Protein AF-H5SBA9-F1 (afdb_monomer_lite)

pLDDT: mean 84.25, std 11.94, range [50.38, 96.31]

Sequence (98 aa):
MIGGAQGTGVDSSANVFSRAAASYGLYVFGKREYYSNIKGEHSYFSVVISDGKVHSTMDEVHLLATFDSETVVRHAWEVVEGGGIIYDSLAVGEKITS

Organism: NCBI:txid29281

Foldseek 3Di:
DEKDWPPPCQVVVLVVVQVVLVVVVWEKDKDWDDDPDDTGDMTHIDMDTGNDHDDDDDLADQEYEYAAPVSCVVCVVSYDVNGYYHYPPVNPPDDDDD

Radius of gyration: 13.75 Å; chains: 1; bounding box: 33×26×38 Å

InterPro domains:
  IPR002869 Pyruvate-flavodoxin oxidoreductase, central domain [G3DSA:3.40.920.10] (1-97)
  IPR002869 Pyruvate-flavodoxin oxidoreductase, central domain [SSF53323] (2-91)
  IPR019752 Pyruvate/ketoisovalerate oxidoreductase, catalytic domain [PF01558] (1-90)

Secondary structure (DSSP, 8-state):
-EEEETTSSHHHHHHHHHHHHHHTT-EEEEEEEE-S-SSSSEEEEEEEEESS---S--S-EEEEEESSHHHHHHHGGGEEEEEEEE--GGGTT-----

Structure (mmCIF, N/CA/C/O backbone):
data_AF-H5SBA9-F1
#
_entry.id   AF-H5SBA9-F1
#
loop_
_atom_site.group_PDB
_atom_site.id
_atom_site.type_symbol
_atom_site.label_atom_id
_atom_site.label_alt_id
_atom_site.label_comp_id
_atom_site.label_asym_id
_atom_site.label_entity_id
_atom_site.label_seq_id
_atom_site.pdbx_PDB_ins_code
_atom_site.Cartn_x
_atom_site.Cartn_y
_atom_site.Cartn_z
_atom_site.occupancy
_atom_site.B_iso_or_equiv
_atom_site.auth_seq_id
_atom_site.auth_comp_id
_atom_site.auth_asym_id
_atom_site.auth_atom_id
_atom_site.pdbx_PDB_model_num
ATOM 1 N N . MET A 1 1 ? -2.878 -2.567 1.133 1.00 92.06 1 MET A N 1
ATOM 2 C CA . MET A 1 1 ? -1.414 -2.519 0.976 1.00 92.06 1 MET A CA 1
ATOM 3 C C . MET A 1 1 ? -1.079 -1.587 -0.173 1.00 92.06 1 MET A C 1
ATOM 5 O O . MET A 1 1 ? -1.743 -1.650 -1.199 1.00 92.06 1 MET A O 1
ATOM 9 N N . ILE A 1 2 ? -0.094 -0.714 0.015 1.00 94.19 2 ILE A N 1
ATOM 10 C CA . ILE A 1 2 ? 0.468 0.127 -1.042 1.00 94.19 2 ILE A CA 1
ATOM 11 C C . ILE A 1 2 ? 1.894 -0.360 -1.283 1.00 94.19 2 ILE A C 1
ATOM 13 O O . ILE A 1 2 ? 2.672 -0.376 -0.332 1.00 94.19 2 ILE A O 1
ATOM 17 N N . GLY A 1 3 ? 2.230 -0.774 -2.502 1.00 91.81 3 GLY A N 1
ATOM 18 C CA . GLY A 1 3 ? 3.585 -1.208 -2.854 1.00 91.81 3 GLY A CA 1
ATOM 19 C C . GLY A 1 3 ? 4.215 -0.334 -3.927 1.00 91.81 3 GLY A C 1
ATOM 20 O O . GLY A 1 3 ? 3.521 0.405 -4.631 1.00 91.81 3 GLY A O 1
ATOM 21 N N . GLY A 1 4 ? 5.540 -0.375 -3.983 1.00 89.69 4 GLY A N 1
ATOM 22 C CA . GLY A 1 4 ? 6.314 0.309 -4.999 1.00 89.69 4 GLY A CA 1
ATOM 23 C C . GLY A 1 4 ? 7.814 0.342 -4.705 1.00 89.69 4 GLY A C 1
ATOM 24 O O . GLY A 1 4 ? 8.245 0.202 -3.554 1.00 89.69 4 GLY A O 1
ATOM 25 N N . ALA A 1 5 ? 8.626 0.632 -5.719 1.00 85.88 5 ALA A N 1
ATOM 26 C CA . ALA A 1 5 ? 10.047 0.927 -5.530 1.00 85.88 5 ALA A CA 1
ATOM 27 C C . ALA A 1 5 ? 10.276 2.077 -4.523 1.00 85.88 5 ALA A C 1
ATOM 29 O O . ALA A 1 5 ? 9.560 3.088 -4.515 1.00 85.88 5 ALA A O 1
ATOM 30 N N . GLN A 1 6 ? 11.302 1.963 -3.674 1.00 79.19 6 GLN A N 1
ATOM 31 C CA . GLN A 1 6 ? 11.597 2.981 -2.659 1.00 79.19 6 GLN A CA 1
ATOM 32 C C . GLN A 1 6 ? 11.811 4.380 -3.264 1.00 79.19 6 GLN A C 1
ATOM 34 O O . GLN A 1 6 ? 12.655 4.582 -4.139 1.00 79.19 6 GLN A O 1
ATOM 39 N N . GLY A 1 7 ? 11.081 5.371 -2.739 1.00 80.81 7 GLY A N 1
ATOM 40 C CA . GLY A 1 7 ? 11.157 6.773 -3.173 1.00 80.81 7 GLY A CA 1
ATOM 41 C C . GLY A 1 7 ? 10.133 7.187 -4.237 1.00 80.81 7 GLY A C 1
ATOM 42 O O . GLY A 1 7 ? 10.099 8.358 -4.601 1.00 80.81 7 GLY A O 1
ATOM 43 N N . THR A 1 8 ? 9.265 6.277 -4.689 1.00 83.56 8 THR A N 1
ATOM 44 C CA . THR A 1 8 ? 8.198 6.555 -5.679 1.00 83.56 8 THR A CA 1
ATOM 45 C C . THR A 1 8 ? 6.926 7.170 -5.086 1.00 83.56 8 THR A C 1
ATOM 47 O O . THR A 1 8 ? 6.026 7.561 -5.821 1.00 83.56 8 THR A O 1
ATOM 50 N N . GLY A 1 9 ? 6.845 7.300 -3.756 1.00 85.50 9 GLY A N 1
ATOM 51 C CA . GLY A 1 9 ? 5.696 7.900 -3.068 1.00 85.50 9 GLY A CA 1
ATOM 52 C C . GLY A 1 9 ? 4.810 6.925 -2.288 1.00 85.50 9 GLY A C 1
ATOM 53 O O . GLY A 1 9 ? 3.787 7.362 -1.764 1.00 85.50 9 GLY A O 1
ATOM 54 N N . VAL A 1 10 ? 5.210 5.652 -2.143 1.00 88.94 10 VAL A N 1
ATOM 55 C CA . VAL A 1 10 ? 4.519 4.624 -1.329 1.00 88.94 10 VAL A CA 1
ATOM 56 C C . VAL A 1 10 ? 4.089 5.162 0.045 1.00 88.94 10 VAL A C 1
ATOM 58 O O . VAL A 1 10 ? 2.915 5.085 0.407 1.00 88.94 10 VAL A O 1
ATOM 61 N N . ASP A 1 11 ? 5.009 5.793 0.781 1.00 88.75 11 ASP A N 1
ATOM 62 C CA . ASP A 1 11 ? 4.723 6.348 2.111 1.00 88.75 11 ASP A CA 1
ATOM 63 C C . ASP A 1 11 ? 3.744 7.515 2.083 1.00 88.75 11 ASP A C 1
ATOM 65 O O . ASP A 1 11 ? 2.900 7.649 2.970 1.00 88.75 11 ASP A O 1
ATOM 69 N N . SER A 1 12 ? 3.874 8.393 1.091 1.00 91.38 12 SER A N 1
ATOM 70 C CA . SER A 1 12 ? 3.011 9.562 0.955 1.00 91.38 12 SER A CA 1
ATOM 71 C C . SER A 1 12 ?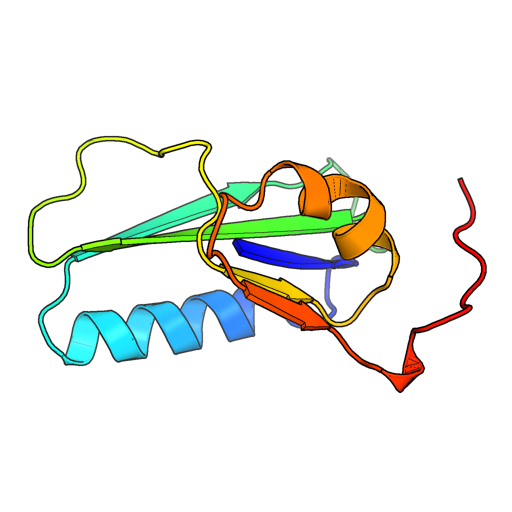 1.572 9.113 0.720 1.00 91.38 12 SER A C 1
ATOM 73 O O . SER A 1 12 ? 0.670 9.557 1.429 1.00 91.38 12 SER A O 1
ATOM 75 N N . SER A 1 13 ? 1.370 8.170 -0.201 1.00 92.00 13 SER A N 1
ATOM 76 C CA . SER A 1 13 ? 0.062 7.584 -0.500 1.00 92.00 13 SER A CA 1
ATOM 77 C C . SER A 1 13 ? -0.535 6.873 0.716 1.00 92.00 13 SER A C 1
ATOM 79 O O . SER A 1 13 ? -1.684 7.135 1.078 1.00 92.00 13 SER A O 1
ATOM 81 N N . ALA A 1 14 ? 0.254 6.040 1.405 1.00 91.69 14 ALA A N 1
ATOM 82 C CA . ALA A 1 14 ? -0.187 5.345 2.613 1.00 91.69 14 ALA A CA 1
ATOM 83 C C . ALA A 1 14 ? -0.598 6.320 3.728 1.00 91.69 14 ALA A C 1
ATOM 85 O O . ALA A 1 14 ? -1.639 6.134 4.363 1.00 91.69 14 ALA A O 1
ATOM 86 N N . ASN A 1 15 ? 0.173 7.389 3.942 1.00 92.12 15 ASN A N 1
ATOM 87 C CA . ASN A 1 15 ? -0.125 8.406 4.950 1.00 92.12 15 ASN A CA 1
ATOM 88 C C . ASN A 1 15 ? -1.371 9.226 4.612 1.00 92.12 15 ASN A C 1
ATOM 90 O O . ASN A 1 15 ? -2.180 9.482 5.502 1.00 92.12 15 ASN A O 1
ATOM 94 N N . VAL A 1 16 ? -1.541 9.647 3.355 1.00 94.25 16 VAL A N 1
ATOM 95 C CA . VAL A 1 16 ? -2.731 10.400 2.923 1.00 94.25 16 VAL A CA 1
ATOM 96 C C . VAL A 1 16 ? -3.988 9.556 3.118 1.00 94.25 16 VAL A C 1
ATOM 98 O O . VAL A 1 16 ? -4.941 10.022 3.740 1.00 94.25 16 VAL A O 1
ATOM 101 N N . PHE A 1 17 ? -3.963 8.298 2.673 1.00 92.25 17 PHE A N 1
ATOM 102 C CA . PHE A 1 17 ? -5.083 7.372 2.835 1.00 92.25 17 PHE A CA 1
ATOM 103 C C . PHE A 1 17 ? -5.407 7.108 4.314 1.00 92.25 17 PHE A C 1
ATOM 105 O O . PHE A 1 17 ? -6.554 7.243 4.740 1.00 92.25 17 PHE A O 1
ATOM 112 N N . SER A 1 18 ? -4.379 6.833 5.122 1.00 92.75 18 SER A N 1
ATOM 113 C CA . SER A 1 18 ? -4.504 6.627 6.571 1.00 92.75 18 SER A CA 1
ATOM 114 C C . SER A 1 18 ? -5.107 7.841 7.280 1.00 92.75 18 SER A C 1
ATOM 116 O O . SER A 1 18 ? -6.002 7.704 8.110 1.00 92.75 18 SER A O 1
ATOM 118 N N . ARG A 1 19 ? -4.643 9.051 6.947 1.00 93.62 19 ARG A N 1
ATOM 119 C CA . ARG A 1 19 ? -5.150 10.296 7.545 1.00 93.62 19 ARG A CA 1
ATOM 120 C C . ARG A 1 19 ? -6.597 10.565 7.163 1.00 93.62 19 ARG A C 1
ATOM 122 O O . ARG A 1 19 ? -7.361 10.996 8.021 1.00 93.62 19 ARG A O 1
ATOM 129 N N . ALA A 1 20 ? -6.972 10.296 5.913 1.00 95.12 20 ALA A N 1
ATOM 130 C CA . ALA A 1 20 ? -8.357 10.409 5.480 1.00 95.12 20 ALA A CA 1
ATOM 131 C C . ALA A 1 20 ? -9.248 9.473 6.311 1.00 95.12 20 ALA A C 1
ATOM 133 O O . ALA A 1 20 ? -10.188 9.944 6.942 1.00 95.12 20 ALA A O 1
ATOM 134 N N . ALA A 1 21 ? -8.897 8.191 6.424 1.00 92.44 21 ALA A N 1
ATOM 135 C CA . ALA A 1 21 ? -9.652 7.228 7.228 1.00 92.44 21 ALA A CA 1
ATOM 136 C C . ALA A 1 21 ? -9.771 7.643 8.706 1.00 92.44 21 ALA A C 1
ATOM 138 O O . ALA A 1 21 ? -10.870 7.662 9.261 1.00 92.44 21 ALA A O 1
ATOM 139 N N . ALA A 1 22 ? -8.661 8.064 9.319 1.00 92.56 22 ALA A N 1
ATOM 140 C CA . ALA A 1 22 ? -8.653 8.555 10.695 1.00 92.56 22 ALA A CA 1
ATOM 141 C C . ALA A 1 22 ? -9.538 9.802 10.883 1.00 92.56 22 ALA A C 1
ATOM 143 O O . ALA A 1 22 ? -10.200 9.939 11.910 1.00 92.56 22 ALA A O 1
ATOM 144 N N . SER A 1 23 ? -9.605 10.695 9.886 1.00 95.62 23 SER A N 1
ATOM 145 C CA . SER A 1 23 ? -10.467 11.885 9.943 1.00 95.62 23 SER A CA 1
ATOM 146 C C . SER A 1 23 ? -11.966 11.557 9.948 1.00 95.62 23 SER A C 1
ATOM 148 O O . SER A 1 23 ? -12.755 12.352 10.453 1.00 95.62 23 SER A O 1
ATOM 150 N N . TYR A 1 24 ? -12.350 10.368 9.470 1.00 94.25 24 TYR A N 1
ATOM 151 C CA . TYR A 1 24 ? -13.715 9.835 9.552 1.00 94.25 24 TYR A CA 1
ATOM 152 C C . TYR A 1 24 ? -13.973 9.005 10.824 1.00 94.25 24 TYR A C 1
ATOM 154 O O . TYR A 1 24 ? -15.012 8.361 10.935 1.00 94.25 24 TYR A O 1
ATOM 162 N N . GLY A 1 25 ? -13.056 9.027 11.800 1.00 92.50 25 GLY A N 1
ATOM 163 C CA . GLY A 1 25 ? -13.219 8.349 13.090 1.00 92.50 25 GLY A CA 1
ATOM 164 C C . GLY A 1 25 ? -12.827 6.870 13.098 1.00 92.50 25 GLY A C 1
ATOM 165 O O . GLY A 1 25 ? -13.119 6.180 14.072 1.00 92.50 25 GLY A O 1
ATOM 166 N N . LEU A 1 26 ? -12.165 6.380 12.045 1.00 93.31 26 LEU A N 1
ATOM 167 C CA . LEU A 1 26 ? -11.687 4.999 11.970 1.00 93.31 26 LEU A CA 1
ATOM 168 C C . LEU A 1 26 ? -10.331 4.837 12.670 1.00 93.31 26 LEU A C 1
ATOM 170 O O . LEU A 1 26 ? -9.493 5.741 12.688 1.00 93.31 26 LEU A O 1
ATOM 174 N N . TYR A 1 27 ? -10.091 3.647 13.207 1.00 90.19 27 TYR A N 1
ATOM 175 C CA . TYR A 1 27 ? -8.802 3.244 13.749 1.00 90.19 27 TYR A CA 1
ATOM 176 C C . TYR A 1 27 ? -7.879 2.822 12.617 1.00 90.19 27 TYR A C 1
ATOM 178 O O . TYR A 1 27 ? -8.264 2.040 11.748 1.00 90.19 27 TYR A O 1
ATOM 186 N N . VAL A 1 28 ? -6.641 3.315 12.653 1.00 90.56 28 VAL A N 1
ATOM 187 C CA . VAL A 1 28 ? -5.643 3.031 11.625 1.00 90.56 28 VAL A CA 1
ATOM 188 C C . VAL A 1 28 ? -4.379 2.473 12.257 1.00 90.56 28 VAL A C 1
ATOM 190 O O . VAL A 1 28 ? -3.834 3.058 13.194 1.00 90.56 28 VAL A O 1
ATOM 193 N N . PHE A 1 29 ? -3.897 1.356 11.720 1.00 88.69 29 PHE A N 1
ATOM 194 C CA . PHE A 1 29 ? -2.611 0.769 12.073 1.00 88.69 29 PHE A CA 1
ATOM 195 C C . PHE A 1 29 ? -1.764 0.585 10.816 1.00 88.69 29 PHE A C 1
ATOM 197 O O . PHE A 1 29 ? -2.215 -0.002 9.834 1.00 88.69 29 PHE A O 1
ATOM 204 N N . GLY A 1 30 ? -0.534 1.090 10.847 1.00 87.12 30 GLY A N 1
ATOM 205 C CA . GLY A 1 30 ? 0.385 1.057 9.717 1.00 87.12 30 GLY A CA 1
ATOM 206 C C . GLY A 1 30 ? 1.622 0.212 10.001 1.00 87.12 30 GLY A C 1
ATOM 207 O O . GLY A 1 30 ? 2.302 0.444 10.998 1.00 87.12 30 GLY A O 1
ATOM 208 N N . LYS A 1 31 ? 1.944 -0.720 9.102 1.00 86.00 31 LYS A N 1
ATOM 209 C CA . LYS A 1 31 ? 3.186 -1.497 9.098 1.00 86.00 31 LYS A CA 1
ATOM 210 C C . LYS A 1 31 ? 3.967 -1.206 7.820 1.00 86.00 31 LYS A C 1
ATOM 212 O O . LYS A 1 31 ? 3.454 -1.345 6.712 1.00 86.00 31 LYS A O 1
ATOM 217 N N . ARG A 1 32 ? 5.214 -0.791 8.004 1.00 84.62 32 ARG A N 1
ATOM 218 C CA . ARG A 1 32 ? 6.131 -0.334 6.961 1.00 84.62 32 ARG A CA 1
ATOM 219 C C . ARG A 1 32 ? 7.203 -1.421 6.792 1.00 84.62 32 ARG A C 1
ATOM 221 O O . ARG A 1 32 ? 7.880 -1.711 7.772 1.00 84.62 32 ARG A O 1
ATOM 228 N N . GLU A 1 33 ? 7.368 -1.992 5.601 1.00 80.00 33 GLU A N 1
ATOM 229 C CA . GLU A 1 33 ? 8.363 -3.047 5.337 1.00 80.00 33 GLU A CA 1
ATOM 230 C C . GLU A 1 33 ? 9.379 -2.591 4.278 1.00 80.00 33 GLU A C 1
ATOM 232 O O . GLU A 1 33 ? 9.011 -2.129 3.194 1.00 80.00 33 GLU A O 1
ATOM 237 N N . TYR A 1 34 ? 10.669 -2.691 4.625 1.00 72.44 34 TYR A N 1
ATOM 238 C CA . TYR A 1 34 ? 11.807 -2.227 3.819 1.00 72.44 34 TYR A CA 1
ATOM 239 C C . TYR A 1 34 ? 12.852 -3.319 3.720 1.00 72.44 34 TYR A C 1
ATOM 241 O O . TYR A 1 34 ? 13.309 -3.834 4.740 1.00 72.44 34 TYR A O 1
ATOM 249 N N . TYR A 1 35 ? 13.335 -3.573 2.509 1.00 62.06 35 TYR A N 1
ATOM 250 C CA . TYR A 1 35 ? 14.644 -4.190 2.343 1.00 62.06 35 TYR A CA 1
ATOM 251 C C . TYR A 1 35 ? 15.739 -3.160 2.656 1.00 62.06 35 TYR A C 1
ATOM 253 O O . TYR A 1 35 ? 15.590 -1.971 2.362 1.00 62.06 35 TYR A O 1
ATOM 261 N N . SER A 1 36 ? 16.828 -3.615 3.284 1.00 50.50 36 SER A N 1
ATOM 262 C CA . SER A 1 36 ? 17.949 -2.784 3.749 1.00 50.50 36 SER A CA 1
ATOM 263 C C . SER A 1 36 ? 18.786 -2.233 2.583 1.00 50.50 36 SER A C 1
ATOM 265 O O . SER A 1 36 ? 19.929 -2.638 2.406 1.00 50.50 36 SER A O 1
ATOM 267 N N . ASN A 1 37 ? 18.228 -1.305 1.804 1.00 52.84 37 ASN A N 1
ATOM 268 C CA . ASN A 1 37 ? 18.889 -0.590 0.712 1.00 52.84 37 ASN A CA 1
ATOM 269 C C . ASN A 1 37 ? 18.414 0.873 0.651 1.00 52.84 37 ASN A C 1
ATOM 271 O O . ASN A 1 37 ? 17.384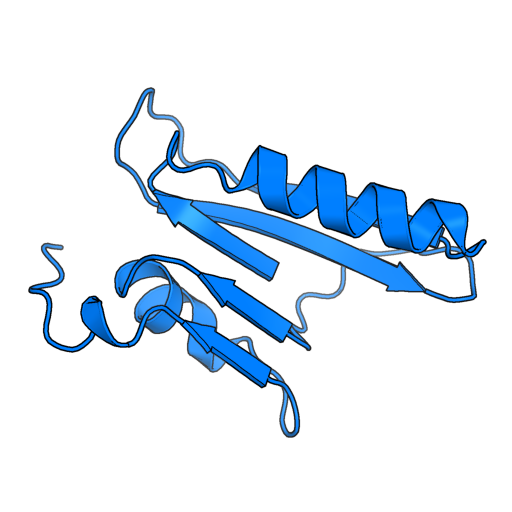 1.220 1.215 1.00 52.84 37 ASN A O 1
ATOM 275 N N . ILE A 1 38 ? 19.204 1.748 0.012 1.00 54.38 38 ILE A N 1
ATOM 276 C CA . ILE A 1 38 ? 18.987 3.209 0.028 1.00 54.38 38 ILE A CA 1
ATOM 277 C C . ILE A 1 38 ? 17.979 3.669 -1.049 1.00 54.38 38 ILE A C 1
ATOM 279 O O . ILE A 1 38 ? 17.273 4.650 -0.818 1.00 54.38 38 ILE A O 1
ATOM 283 N N . LYS A 1 39 ? 17.911 3.003 -2.217 1.00 54.59 39 LYS A N 1
ATOM 284 C CA . LYS A 1 39 ? 16.972 3.281 -3.330 1.00 54.59 39 LYS A CA 1
ATOM 285 C C . LYS A 1 39 ? 16.796 2.052 -4.233 1.00 54.59 39 LYS A C 1
ATOM 287 O O . LYS A 1 39 ? 17.742 1.288 -4.391 1.00 54.59 39 LYS A O 1
ATOM 292 N N . GLY A 1 40 ? 15.637 1.939 -4.887 1.00 60.09 40 GLY A N 1
ATOM 293 C CA . GLY A 1 40 ? 15.413 1.068 -6.053 1.00 60.09 40 GLY A CA 1
ATOM 294 C C . GLY A 1 40 ? 14.753 -0.279 -5.765 1.00 60.09 40 GLY A C 1
ATOM 295 O O . GLY A 1 40 ? 13.974 -0.736 -6.587 1.00 60.09 40 GLY A O 1
ATOM 296 N N . GLU A 1 41 ? 14.997 -0.870 -4.597 1.00 73.44 41 GLU A N 1
ATOM 297 C CA . GLU A 1 41 ? 14.354 -2.131 -4.213 1.00 73.44 41 GLU A CA 1
ATOM 298 C C . GLU A 1 41 ? 12.874 -1.940 -3.858 1.00 73.44 41 GLU A C 1
ATOM 300 O O . GLU A 1 41 ? 12.455 -0.870 -3.392 1.00 73.44 41 GLU A O 1
ATOM 305 N N . HIS A 1 42 ? 12.103 -3.008 -4.052 1.00 84.12 42 HIS A N 1
ATOM 306 C CA . HIS A 1 42 ? 10.686 -3.089 -3.716 1.00 84.12 42 HIS A CA 1
ATOM 307 C C . HIS A 1 42 ? 10.430 -2.740 -2.241 1.00 84.12 42 HIS A C 1
ATOM 309 O O . HIS A 1 42 ? 11.149 -3.169 -1.338 1.00 84.12 42 HIS A O 1
ATOM 315 N N . SER A 1 43 ? 9.391 -1.956 -1.972 1.00 87.62 43 SER A N 1
ATOM 316 C CA . SER A 1 43 ? 8.934 -1.641 -0.617 1.00 87.62 43 SER A CA 1
ATOM 317 C C . SER A 1 43 ? 7.419 -1.634 -0.561 1.00 87.62 43 SER A C 1
ATOM 319 O O . SER A 1 43 ? 6.750 -1.369 -1.559 1.00 87.62 43 SER A O 1
ATOM 321 N N . TYR A 1 44 ? 6.861 -1.907 0.613 1.00 89.31 44 TYR A N 1
ATOM 322 C CA . TYR A 1 44 ? 5.419 -1.851 0.783 1.00 89.31 44 TYR A CA 1
ATOM 323 C C . TYR A 1 44 ? 5.020 -1.321 2.154 1.00 89.31 44 TYR A C 1
ATOM 325 O O . TYR A 1 44 ? 5.742 -1.390 3.153 1.00 89.31 44 TYR A O 1
ATOM 333 N N . PHE A 1 45 ? 3.824 -0.751 2.176 1.00 91.00 45 PHE A N 1
ATOM 334 C CA . PHE A 1 45 ? 3.183 -0.203 3.350 1.00 91.00 45 PHE A CA 1
ATOM 335 C C . PHE A 1 45 ? 1.806 -0.851 3.491 1.00 91.00 45 PHE A C 1
ATOM 337 O O . PHE A 1 45 ? 0.882 -0.621 2.703 1.00 91.00 45 PHE A O 1
ATOM 344 N N . SER A 1 46 ? 1.655 -1.658 4.535 1.00 90.88 46 SER A N 1
ATOM 345 C CA . SER A 1 46 ? 0.379 -2.249 4.920 1.00 90.88 46 SER A CA 1
ATOM 346 C C . SER A 1 46 ? -0.343 -1.335 5.899 1.00 90.88 46 SER A C 1
ATOM 348 O O . SER A 1 46 ? 0.199 -0.951 6.933 1.00 90.88 46 SER A O 1
ATOM 350 N N . VAL A 1 47 ? -1.578 -0.974 5.563 1.00 91.06 47 VAL A N 1
ATOM 351 C CA . VAL A 1 47 ? -2.455 -0.151 6.398 1.00 91.06 47 VAL A CA 1
ATOM 352 C C . VAL A 1 47 ? -3.711 -0.959 6.682 1.00 91.06 47 VAL A C 1
ATOM 354 O O . VAL A 1 47 ? -4.371 -1.410 5.747 1.00 91.06 47 VAL A O 1
A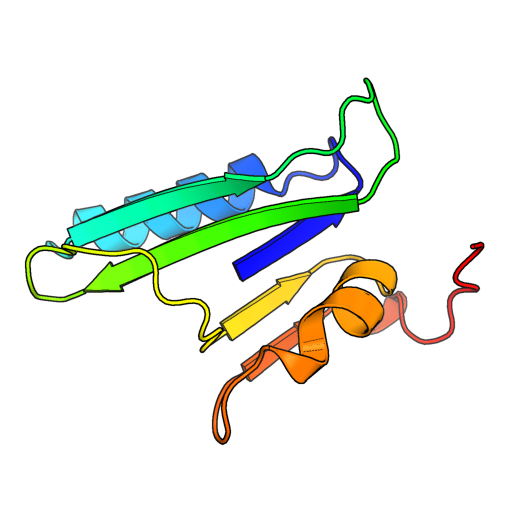TOM 357 N N . VAL A 1 48 ? -4.029 -1.126 7.962 1.00 90.12 48 VAL A N 1
ATOM 358 C CA . VAL A 1 48 ? -5.281 -1.712 8.441 1.00 90.12 48 VAL A CA 1
ATOM 359 C C . VAL A 1 48 ? -6.173 -0.580 8.928 1.00 90.12 48 VAL A C 1
ATOM 361 O O . VAL A 1 48 ? -5.733 0.258 9.717 1.00 90.12 48 VAL A O 1
ATOM 364 N N . ILE A 1 49 ? -7.416 -0.562 8.451 1.00 90.44 49 ILE A N 1
ATOM 365 C CA . ILE A 1 49 ? -8.449 0.395 8.845 1.00 90.44 49 ILE A CA 1
ATOM 366 C C . ILE A 1 49 ? -9.610 -0.396 9.442 1.00 90.44 49 ILE A C 1
ATOM 368 O O . ILE A 1 49 ? -10.049 -1.376 8.844 1.00 90.44 49 ILE A O 1
ATOM 372 N N . SER A 1 50 ? -10.105 0.023 10.602 1.00 88.50 50 SER A N 1
ATOM 373 C CA . SER A 1 50 ? -11.234 -0.619 11.277 1.00 88.50 50 SER A CA 1
ATOM 374 C C . SER A 1 50 ? -12.106 0.412 11.992 1.00 88.50 50 SER A C 1
ATOM 376 O O . SER A 1 50 ? -11.643 1.475 12.400 1.00 88.50 50 SER A O 1
ATOM 378 N N . ASP A 1 51 ? -13.385 0.093 12.138 1.00 89.12 51 ASP A N 1
ATOM 379 C CA . ASP A 1 51 ? -14.345 0.775 13.008 1.00 89.12 51 ASP A CA 1
ATOM 380 C C . ASP A 1 51 ? -14.082 0.517 14.507 1.00 89.12 51 ASP A C 1
ATOM 382 O O . ASP A 1 51 ? -14.551 1.270 15.360 1.00 89.12 51 ASP A O 1
ATOM 386 N N . GLY A 1 52 ? -13.286 -0.506 14.832 1.00 85.81 52 GLY A N 1
ATOM 387 C CA . GLY A 1 52 ? -12.838 -0.854 16.176 1.00 85.81 52 GLY A CA 1
ATOM 388 C C . GLY A 1 52 ? -11.317 -0.805 16.344 1.00 85.81 52 GLY A C 1
ATOM 389 O O . GLY A 1 52 ? -10.549 -0.614 15.402 1.00 85.81 52 GLY A O 1
ATOM 390 N N . LYS A 1 53 ? -10.848 -0.984 17.583 1.00 76.25 53 LYS A N 1
ATOM 391 C CA . LYS A 1 53 ? -9.413 -0.952 17.887 1.00 76.25 53 LYS A CA 1
ATOM 392 C C . LYS A 1 53 ? -8.702 -2.130 17.210 1.00 76.25 53 LYS A C 1
ATOM 394 O O . LYS A 1 53 ? -9.026 -3.288 17.459 1.00 76.25 53 LYS A O 1
ATOM 399 N N . VAL A 1 54 ? -7.701 -1.830 16.387 1.00 70.69 54 VAL A N 1
ATOM 400 C CA . VAL A 1 54 ? -6.881 -2.844 15.710 1.00 70.69 54 VAL A CA 1
ATOM 401 C C . VAL A 1 54 ? -5.888 -3.444 16.711 1.00 70.69 54 VAL A C 1
ATOM 403 O O . VAL A 1 54 ? -5.082 -2.719 17.296 1.00 70.69 54 VAL A O 1
ATOM 406 N N . HIS A 1 55 ? -5.955 -4.762 16.928 1.00 68.00 55 HIS A N 1
ATOM 407 C CA . HIS A 1 55 ? -5.117 -5.488 17.896 1.00 68.00 55 HIS A CA 1
ATOM 408 C C . HIS A 1 55 ? -3.999 -6.330 17.258 1.00 68.00 55 HIS A C 1
ATOM 410 O O . HIS A 1 55 ? -3.101 -6.777 17.969 1.00 68.00 55 HIS A O 1
ATOM 416 N N . SER A 1 56 ? -4.024 -6.529 15.939 1.00 61.56 56 SER A N 1
ATOM 417 C CA . SER A 1 56 ? -3.006 -7.280 15.201 1.00 61.56 56 SER A CA 1
ATOM 418 C C . SER A 1 56 ? -2.897 -6.801 13.754 1.00 61.56 56 SER A C 1
ATOM 420 O O . SER A 1 56 ? -3.830 -6.224 13.193 1.00 61.56 56 SER A O 1
ATOM 422 N N . THR A 1 57 ? -1.743 -7.051 13.142 1.00 62.00 57 THR A N 1
ATOM 423 C CA . THR A 1 57 ? -1.585 -7.006 11.688 1.00 62.00 57 THR A CA 1
ATOM 424 C C . THR A 1 57 ? -2.135 -8.305 11.116 1.00 62.00 57 THR A C 1
ATOM 426 O O . THR A 1 57 ? -1.634 -9.369 11.471 1.00 62.00 57 THR A O 1
ATOM 429 N N . MET A 1 58 ? -3.174 -8.228 10.286 1.00 64.75 58 MET A N 1
ATOM 430 C CA . MET A 1 58 ? -3.582 -9.361 9.454 1.00 64.75 58 MET A CA 1
ATOM 431 C C . MET A 1 58 ? -2.675 -9.422 8.226 1.00 64.75 58 MET A C 1
ATOM 433 O O . MET A 1 58 ? -2.344 -8.378 7.661 1.00 64.75 58 MET A O 1
ATOM 437 N N . ASP A 1 59 ? -2.305 -10.635 7.823 1.00 68.44 59 ASP A N 1
ATOM 438 C CA . ASP A 1 59 ? -1.567 -10.881 6.577 1.00 68.44 59 ASP A CA 1
AT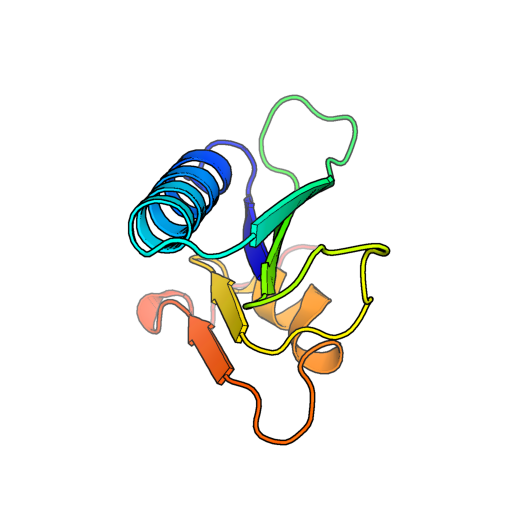OM 439 C C . ASP A 1 59 ? -2.478 -10.753 5.337 1.00 68.44 59 ASP A C 1
ATOM 441 O O . ASP A 1 59 ? -2.005 -10.677 4.210 1.00 68.44 59 ASP A O 1
ATOM 445 N N . GLU A 1 60 ? -3.796 -10.684 5.538 1.00 82.69 60 GLU A N 1
ATOM 446 C CA . GLU A 1 60 ? -4.794 -10.584 4.474 1.00 82.69 60 GLU A CA 1
ATOM 447 C C . GLU A 1 60 ? -4.838 -9.194 3.821 1.00 82.69 60 GLU A C 1
ATOM 449 O O . GLU A 1 60 ? -5.119 -8.173 4.466 1.00 82.69 60 GLU A O 1
ATOM 454 N N . VAL A 1 61 ? -4.650 -9.146 2.498 1.00 91.69 61 VAL A N 1
ATOM 455 C CA . VAL A 1 61 ? -4.755 -7.909 1.718 1.00 91.69 61 VAL A CA 1
ATOM 456 C C . VAL A 1 61 ? -6.140 -7.801 1.082 1.00 91.69 61 VAL A C 1
ATOM 458 O O . VAL A 1 61 ? -6.489 -8.520 0.158 1.00 91.69 61 VAL A O 1
ATOM 461 N N . HIS A 1 62 ? -6.938 -6.835 1.534 1.00 93.81 62 HIS A N 1
ATOM 462 C CA . HIS A 1 62 ? -8.259 -6.559 0.947 1.00 93.81 62 HIS A CA 1
ATOM 463 C C . HIS A 1 62 ? -8.184 -5.650 -0.290 1.00 93.81 62 HIS A C 1
ATOM 465 O O . HIS A 1 62 ? -9.033 -5.699 -1.178 1.00 93.81 62 HIS A O 1
ATOM 471 N N . LEU A 1 63 ? -7.157 -4.800 -0.344 1.00 94.56 63 LEU A N 1
ATOM 472 C CA . LEU A 1 63 ? -6.892 -3.890 -1.452 1.00 94.56 63 LEU A CA 1
ATOM 473 C C . LEU A 1 63 ? -5.382 -3.744 -1.633 1.00 94.56 63 LEU A C 1
ATOM 475 O O . LEU A 1 63 ? -4.702 -3.289 -0.708 1.00 94.56 63 LEU A O 1
ATOM 479 N N . LEU A 1 64 ? -4.866 -4.097 -2.806 1.00 94.69 64 LEU A N 1
ATOM 480 C CA . LEU A 1 64 ? -3.487 -3.842 -3.223 1.00 94.69 64 LEU A CA 1
ATOM 481 C C . LEU A 1 64 ? -3.469 -2.654 -4.186 1.00 94.69 64 LEU A C 1
ATOM 483 O O . LEU A 1 64 ? -4.194 -2.660 -5.173 1.00 94.69 64 LEU A O 1
ATOM 487 N N . ALA A 1 65 ? -2.653 -1.641 -3.913 1.00 94.62 65 ALA A N 1
ATOM 488 C CA . ALA A 1 65 ? -2.464 -0.491 -4.792 1.00 94.62 65 ALA A CA 1
ATOM 489 C C . ALA A 1 65 ? -0.979 -0.326 -5.131 1.00 94.62 65 ALA A C 1
ATOM 491 O O . ALA A 1 65 ? -0.141 -0.323 -4.228 1.00 94.62 65 ALA A O 1
ATOM 492 N N . THR A 1 66 ? -0.647 -0.185 -6.410 1.00 91.88 66 THR A N 1
ATOM 493 C CA . THR A 1 66 ? 0.743 -0.031 -6.855 1.00 91.88 66 THR A CA 1
ATOM 494 C C . THR A 1 66 ? 0.870 0.756 -8.155 1.00 91.88 66 THR A C 1
ATOM 496 O O . THR A 1 66 ? -0.066 0.827 -8.951 1.00 91.88 66 THR A O 1
ATOM 499 N N . PHE A 1 67 ? 2.052 1.334 -8.356 1.00 85.06 67 PHE A N 1
ATOM 500 C CA . PHE A 1 67 ? 2.473 1.981 -9.596 1.00 85.06 67 PHE A CA 1
ATOM 501 C C . PHE A 1 67 ? 3.497 1.150 -10.382 1.00 85.06 67 PHE A C 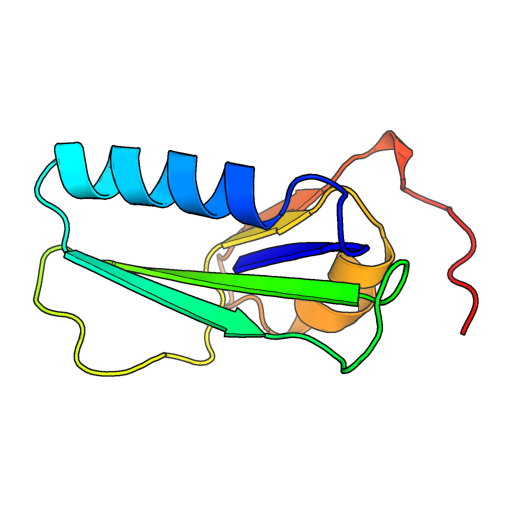1
ATOM 503 O O . PHE A 1 67 ? 3.912 1.583 -11.450 1.00 85.06 67 PHE A O 1
ATOM 510 N N . ASP A 1 68 ? 3.907 -0.019 -9.879 1.00 85.50 68 ASP A N 1
ATOM 511 C CA . ASP A 1 68 ? 4.831 -0.914 -10.575 1.00 85.50 68 ASP A CA 1
ATOM 512 C C . ASP A 1 68 ? 4.290 -2.342 -10.710 1.00 85.50 68 ASP A C 1
ATOM 514 O O . ASP A 1 68 ? 3.471 -2.831 -9.924 1.00 85.50 68 ASP A O 1
ATOM 518 N N . SER A 1 69 ? 4.772 -3.019 -11.750 1.00 87.25 69 SER A N 1
ATOM 519 C CA . SER A 1 69 ? 4.416 -4.409 -12.041 1.00 87.25 69 SER A CA 1
ATOM 520 C C . SER A 1 69 ? 5.043 -5.401 -11.059 1.00 87.25 69 SER A C 1
ATOM 522 O O . SER A 1 69 ? 4.492 -6.479 -10.829 1.00 87.25 69 SER A O 1
ATOM 524 N N . GLU A 1 70 ? 6.171 -5.042 -10.445 1.00 86.88 70 GLU A N 1
ATOM 525 C CA . GLU A 1 70 ? 6.874 -5.883 -9.477 1.00 86.88 70 GLU A CA 1
ATOM 526 C C . GLU A 1 70 ? 6.018 -6.167 -8.238 1.00 86.88 70 GLU A C 1
ATOM 528 O O . GLU A 1 70 ? 5.897 -7.320 -7.817 1.00 86.88 70 GLU A O 1
ATOM 533 N N . THR A 1 71 ? 5.346 -5.150 -7.700 1.00 90.31 71 THR A N 1
ATOM 534 C CA . THR A 1 71 ? 4.429 -5.295 -6.568 1.00 90.31 71 THR A CA 1
ATOM 535 C C . THR A 1 71 ? 3.294 -6.258 -6.891 1.00 90.31 71 THR A C 1
ATOM 537 O O . THR A 1 71 ? 2.943 -7.087 -6.052 1.00 90.31 71 THR A O 1
ATOM 540 N N . VAL A 1 72 ? 2.713 -6.163 -8.094 1.00 90.62 72 VAL A N 1
ATOM 541 C CA . VAL A 1 72 ? 1.625 -7.058 -8.513 1.00 90.62 72 VAL A CA 1
ATOM 542 C C . VAL A 1 72 ? 2.124 -8.499 -8.512 1.00 90.62 72 VAL A C 1
ATOM 544 O O . VAL A 1 72 ? 1.495 -9.363 -7.911 1.00 90.62 72 VAL A O 1
ATOM 547 N N . VAL A 1 73 ? 3.285 -8.764 -9.110 1.00 89.75 73 VAL A N 1
ATOM 548 C CA . VAL A 1 73 ? 3.848 -10.121 -9.156 1.00 89.75 73 VAL A CA 1
ATOM 549 C C . VAL A 1 73 ? 4.202 -10.648 -7.765 1.00 89.75 73 VAL A C 1
ATOM 551 O O . VAL A 1 73 ? 3.971 -11.824 -7.485 1.00 89.75 73 VAL A O 1
ATOM 554 N N . ARG A 1 74 ? 4.720 -9.793 -6.878 1.00 88.75 74 ARG A N 1
ATOM 555 C CA . ARG A 1 74 ? 5.129 -10.185 -5.524 1.00 88.75 74 ARG A CA 1
ATOM 556 C C . ARG A 1 74 ? 3.966 -10.398 -4.561 1.00 88.75 74 ARG A C 1
ATOM 558 O O . ARG A 1 74 ? 4.114 -11.256 -3.704 1.00 88.75 74 ARG A O 1
ATOM 565 N N . HIS A 1 75 ? 2.860 -9.661 -4.695 1.00 91.75 75 HIS A N 1
ATOM 566 C CA . HIS A 1 75 ? 1.818 -9.582 -3.658 1.00 91.75 75 HIS A CA 1
ATOM 567 C C . HIS A 1 75 ? 0.388 -9.868 -4.139 1.00 91.75 75 HIS A C 1
ATOM 569 O O . HIS A 1 75 ? -0.516 -9.939 -3.311 1.00 91.75 75 HIS A O 1
ATOM 575 N N . ALA A 1 76 ? 0.123 -10.047 -5.441 1.00 91.75 76 ALA A N 1
ATOM 576 C CA . ALA A 1 76 ? -1.249 -10.294 -5.915 1.00 91.75 76 ALA A CA 1
ATOM 577 C C . ALA A 1 76 ? -1.889 -11.548 -5.294 1.00 91.75 76 ALA A C 1
ATOM 579 O O . ALA A 1 76 ? -3.103 -11.595 -5.134 1.00 91.75 76 ALA A O 1
ATOM 580 N N . TRP A 1 77 ? -1.083 -12.544 -4.921 1.00 91.56 77 TRP A N 1
ATOM 581 C CA . TRP A 1 77 ? -1.546 -13.775 -4.275 1.00 91.56 77 TRP A CA 1
ATOM 582 C C . TRP A 1 77 ? -1.894 -13.600 -2.786 1.00 91.56 77 TRP A C 1
ATOM 584 O O . TRP A 1 77 ? -2.537 -14.475 -2.217 1.00 91.56 77 TRP A O 1
ATOM 594 N N . GLU A 1 78 ? -1.505 -12.485 -2.160 1.00 92.00 78 GLU A N 1
ATOM 595 C CA . GLU A 1 78 ? -1.899 -12.124 -0.787 1.00 92.00 78 GLU A CA 1
ATOM 596 C C . GLU A 1 78 ? -3.274 -11.438 -0.748 1.00 92.00 78 GLU A C 1
ATOM 598 O O . GLU A 1 78 ? -3.826 -11.192 0.329 1.00 92.00 78 GLU A O 1
ATOM 603 N N . VAL A 1 79 ? -3.830 -11.106 -1.921 1.00 94.31 79 VAL A N 1
ATOM 604 C CA . VAL A 1 79 ? -5.142 -10.473 -2.034 1.00 94.31 79 VAL A CA 1
ATOM 605 C C . VAL A 1 79 ? -6.235 -11.515 -1.837 1.00 94.31 79 VAL A C 1
ATOM 607 O O . VAL A 1 79 ? -6.290 -12.517 -2.548 1.00 94.31 79 VAL A O 1
ATOM 610 N N . VAL A 1 80 ? -7.112 -11.270 -0.865 1.00 94.12 80 VAL A N 1
ATOM 611 C CA . VAL A 1 80 ? -8.215 -12.181 -0.528 1.00 94.12 80 VAL A CA 1
ATOM 612 C C . VAL A 1 80 ? -9.230 -12.294 -1.667 1.00 94.12 80 VAL A C 1
ATOM 614 O O . VAL A 1 80 ? -9.358 -11.402 -2.509 1.00 94.12 80 VAL A O 1
ATOM 617 N N . GLU A 1 81 ? -10.010 -13.376 -1.670 1.00 93.50 81 GLU A N 1
ATOM 618 C CA . GLU A 1 81 ? -11.145 -13.513 -2.584 1.00 93.50 81 GLU A CA 1
ATOM 619 C C . GLU A 1 81 ? -12.133 -12.346 -2.399 1.00 93.50 81 GLU A C 1
ATOM 621 O O . GLU A 1 81 ? -12.498 -11.986 -1.281 1.00 93.50 81 GLU A O 1
ATOM 626 N N . GLY A 1 82 ? -12.544 -11.718 -3.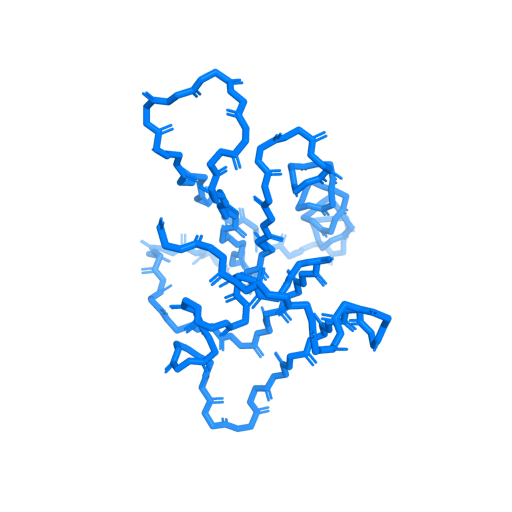505 1.00 94.88 82 GLY A N 1
ATOM 627 C CA . GLY A 1 82 ? -13.373 -10.506 -3.483 1.00 94.88 82 GLY A CA 1
ATOM 628 C C . GLY A 1 82 ? -12.612 -9.206 -3.180 1.00 94.88 82 GLY A C 1
ATOM 629 O O . GLY A 1 82 ? -13.218 -8.134 -3.205 1.00 94.88 82 GLY A O 1
ATOM 630 N N . GLY A 1 83 ? -11.302 -9.278 -2.929 1.00 94.56 83 GLY A N 1
ATOM 631 C CA . GLY A 1 83 ? -10.419 -8.123 -2.805 1.00 94.56 83 GLY A CA 1
ATOM 632 C C . GLY A 1 83 ? -10.137 -7.425 -4.141 1.00 94.56 83 GLY A C 1
ATOM 633 O O . GLY A 1 83 ? -10.471 -7.915 -5.222 1.00 94.56 83 GLY A O 1
ATOM 634 N N . GLY A 1 84 ? -9.516 -6.247 -4.064 1.00 96.31 84 GLY A N 1
ATOM 635 C CA . GLY A 1 84 ? -9.206 -5.412 -5.227 1.00 96.31 84 GLY A CA 1
ATOM 636 C C . GLY A 1 84 ? -7.710 -5.243 -5.481 1.00 96.31 84 GLY A C 1
ATOM 637 O O . GLY A 1 84 ? -6.918 -5.145 -4.545 1.00 96.31 84 GLY A O 1
ATOM 638 N N . ILE A 1 85 ? -7.332 -5.121 -6.756 1.00 95.44 85 ILE A N 1
ATOM 639 C CA . ILE A 1 85 ? -5.993 -4.688 -7.176 1.00 95.44 85 ILE A CA 1
ATOM 640 C C . ILE A 1 85 ? -6.136 -3.434 -8.036 1.00 95.44 85 ILE A C 1
ATOM 642 O O . ILE A 1 85 ? -6.810 -3.449 -9.064 1.00 95.44 85 ILE A O 1
ATOM 646 N N . ILE A 1 86 ? -5.485 -2.354 -7.614 1.00 94.44 86 ILE A N 1
ATOM 647 C CA . ILE A 1 86 ? -5.321 -1.114 -8.368 1.00 94.44 86 ILE A CA 1
ATOM 648 C C . ILE A 1 86 ? -3.867 -1.065 -8.824 1.00 94.44 86 ILE A C 1
ATOM 650 O O . ILE A 1 86 ? -2.951 -1.049 -8.003 1.00 94.44 86 ILE A O 1
ATOM 654 N N . TYR A 1 87 ? -3.658 -1.045 -10.131 1.00 91.19 87 TYR A N 1
ATOM 655 C CA . TYR A 1 87 ? -2.333 -0.980 -10.731 1.00 91.19 87 TYR A CA 1
ATOM 656 C C . TYR A 1 87 ? -2.330 0.022 -11.885 1.00 91.19 87 TYR A C 1
ATOM 658 O O . TYR A 1 87 ? -3.384 0.342 -12.443 1.00 91.19 87 TYR A O 1
ATOM 666 N N . ASP A 1 88 ? -1.147 0.512 -12.248 1.00 87.56 88 ASP A N 1
ATOM 667 C CA . ASP A 1 88 ? -0.993 1.333 -13.444 1.00 87.56 88 ASP A CA 1
ATOM 668 C C . ASP A 1 88 ? -1.062 0.461 -14.705 1.00 87.56 88 ASP A C 1
ATOM 670 O O . ASP A 1 88 ? -0.189 -0.366 -14.968 1.00 87.56 88 ASP A O 1
ATOM 674 N N . SER A 1 89 ? -2.100 0.665 -15.518 1.00 85.81 89 SER A N 1
ATOM 675 C CA . SER A 1 89 ? -2.265 -0.035 -16.796 1.00 85.81 89 SER A CA 1
ATOM 676 C C . SER A 1 89 ? -1.118 0.203 -17.785 1.00 85.81 89 SER A C 1
ATOM 678 O O . SER A 1 89 ? -0.902 -0.628 -18.664 1.00 85.81 89 SER A O 1
ATOM 680 N N . LEU A 1 90 ? -0.373 1.306 -17.648 1.00 85.06 90 LEU A N 1
ATOM 681 C CA . LEU A 1 90 ? 0.788 1.604 -18.488 1.00 85.06 90 LEU A CA 1
ATOM 682 C C . LEU A 1 90 ? 2.019 0.774 -18.107 1.00 85.06 90 LEU A C 1
ATOM 684 O O . LEU A 1 90 ? 2.886 0.574 -18.953 1.00 85.06 90 LEU A O 1
ATOM 688 N N . ALA A 1 91 ? 2.073 0.252 -16.879 1.00 76.38 91 ALA A N 1
ATOM 689 C CA . ALA A 1 91 ? 3.143 -0.634 -16.421 1.00 76.38 91 ALA A CA 1
ATOM 690 C C . ALA A 1 91 ? 2.964 -2.085 -16.919 1.00 76.38 91 ALA A C 1
ATOM 692 O O . ALA A 1 91 ? 3.853 -2.928 -16.765 1.00 76.38 91 ALA A O 1
ATOM 693 N N . VAL A 1 92 ? 1.822 -2.409 -17.541 1.00 73.12 92 VAL A N 1
ATOM 694 C CA . VAL A 1 92 ? 1.537 -3.753 -18.061 1.00 73.12 92 VAL A CA 1
ATOM 695 C C . VAL A 1 92 ? 2.499 -4.103 -19.195 1.00 73.12 92 VAL A C 1
ATOM 697 O O . VAL A 1 92 ? 2.546 -3.434 -20.224 1.00 73.12 92 VAL A O 1
ATOM 700 N N . GLY A 1 93 ? 3.226 -5.211 -19.033 1.00 69.31 93 GLY A N 1
ATOM 701 C CA . GLY A 1 93 ? 4.187 -5.701 -20.026 1.00 69.31 93 GLY A CA 1
ATOM 702 C C . GLY A 1 93 ? 5.618 -5.194 -19.830 1.00 69.31 93 GLY A C 1
ATOM 703 O O . GLY A 1 93 ? 6.487 -5.516 -20.644 1.00 69.31 93 GLY A O 1
ATOM 704 N N . GLU A 1 94 ? 5.891 -4.450 -18.756 1.00 76.75 94 GLU A N 1
ATOM 705 C CA . GLU A 1 94 ? 7.260 -4.131 -18.358 1.00 76.75 94 GLU A CA 1
ATOM 706 C C . GLU A 1 94 ? 8.065 -5.402 -18.052 1.00 76.75 94 GLU A C 1
ATOM 708 O O . GLU A 1 94 ? 7.568 -6.376 -17.478 1.00 76.75 94 GLU A O 1
ATOM 713 N N . LYS A 1 95 ? 9.345 -5.399 -18.442 1.00 69.06 95 LYS A N 1
ATOM 714 C CA . LYS A 1 95 ? 10.263 -6.472 -18.061 1.00 69.06 95 LYS A CA 1
ATOM 715 C C . LYS A 1 95 ? 10.560 -6.358 -16.574 1.00 69.06 95 LYS A C 1
ATOM 717 O O . LYS A 1 95 ? 11.233 -5.424 -16.153 1.00 69.06 95 LYS A O 1
ATOM 722 N N . ILE A 1 96 ? 10.134 -7.358 -15.816 1.00 68.94 96 ILE A N 1
ATOM 723 C CA . ILE A 1 96 ? 10.561 -7.529 -14.431 1.00 68.94 96 ILE A CA 1
ATOM 724 C C . ILE A 1 96 ? 11.954 -8.160 -14.463 1.00 68.94 96 ILE A C 1
ATOM 726 O O . ILE A 1 96 ? 12.111 -9.333 -14.803 1.00 68.94 96 ILE A O 1
ATOM 730 N N . THR A 1 97 ? 12.981 -7.356 -14.200 1.00 56.97 97 THR A N 1
ATOM 731 C CA . THR A 1 97 ? 14.349 -7.845 -13.991 1.00 56.97 97 THR A CA 1
ATOM 732 C C . THR A 1 97 ? 14.476 -8.382 -12.570 1.00 56.97 97 THR A C 1
ATOM 734 O O . THR A 1 97 ? 14.215 -7.650 -11.622 1.00 56.97 97 THR A O 1
ATOM 737 N N . SER A 1 98 ? 14.834 -9.665 -12.460 1.00 50.38 98 SER A N 1
ATOM 738 C CA . SER A 1 98 ? 15.142 -10.375 -11.210 1.00 50.38 98 SER A CA 1
ATOM 739 C C . SER A 1 98 ? 16.412 -9.877 -10.538 1.00 50.38 98 SER A C 1
ATOM 741 O O . SER A 1 98 ? 17.371 -9.630 -11.311 1.00 50.38 98 SER A O 1
#